Protein AF-A0A6P1JI02-F1 (afdb_monomer_lite)

Sequence (122 aa):
MAPEPPEALIEHQQASEELTASVSTAAPAIDAEAEAKAFVYQHESGNRPDAINPRSGACGIGQALPCSKLPCALSDYACQDEWFTSYMRERYGSWVAAAAYWSCTEHCTNNYGTVFKENTWW

Foldseek 3Di:
DDDDDDDDDPDDDDDDDDDDDDDPPCPVVVVLQVVLLCVQLCVQANVQLQRADPPQRFGGSNRDVVVVVQPDDSVDSPSSVVVVQVVCCVWAVTSNSVSCLQQDAAWRATPVGTDHHNGHND

pLDDT: mean 84.94, std 19.02, range [38.19, 98.5]

Secondary structure (DSSP, 8-state):
-PPPP---------------------HHHHHHHHHHHHHHHHHHTSS-TT-B-TTT--BTTTTBSSGGGSSS-TT-HHHHHHHHHHHHHHHHSSHHHHHHHHH--EEEEETTEEEEESS---

Structure (mmCIF, N/CA/C/O backbone):
data_AF-A0A6P1JI02-F1
#
_entry.id   AF-A0A6P1JI02-F1
#
loop_
_atom_site.group_PDB
_atom_site.id
_atom_site.type_symbol
_atom_site.label_atom_id
_atom_site.label_alt_id
_atom_site.label_comp_id
_atom_site.label_asym_id
_atom_site.label_entity_id
_atom_site.label_seq_id
_atom_site.pdbx_PDB_ins_code
_atom_site.Cartn_x
_atom_site.Cartn_y
_atom_site.Cartn_z
_atom_site.occupancy
_atom_site.B_iso_or_equiv
_atom_site.auth_seq_id
_atom_site.auth_comp_id
_atom_site.auth_asym_id
_atom_site.auth_atom_id
_atom_site.pdbx_PDB_model_num
ATOM 1 N N . MET A 1 1 ? 13.528 45.201 53.624 1.00 42.81 1 MET A N 1
ATOM 2 C CA . MET A 1 1 ? 12.456 44.364 53.051 1.00 42.81 1 MET A CA 1
ATOM 3 C C . MET A 1 1 ? 12.180 44.925 51.665 1.00 42.81 1 MET A C 1
ATOM 5 O O . MET A 1 1 ? 12.087 46.139 51.558 1.00 42.81 1 MET A O 1
ATOM 9 N N . ALA A 1 2 ? 12.277 44.083 50.640 1.00 57.00 2 ALA A N 1
ATOM 10 C CA . ALA A 1 2 ? 12.619 44.418 49.254 1.00 57.00 2 ALA A CA 1
ATOM 11 C C . ALA A 1 2 ? 11.627 45.339 48.510 1.00 57.00 2 ALA A C 1
ATOM 13 O O . ALA A 1 2 ? 10.436 45.295 48.810 1.00 57.00 2 ALA A O 1
ATOM 14 N N . PRO A 1 3 ? 12.079 46.097 47.492 1.00 55.62 3 PRO A N 1
ATOM 15 C CA . PRO A 1 3 ? 11.234 46.402 46.345 1.00 55.62 3 PRO A CA 1
ATOM 16 C C . PRO A 1 3 ? 11.136 45.165 45.435 1.00 55.62 3 PRO A C 1
ATOM 18 O O . PRO A 1 3 ? 12.154 44.596 45.036 1.00 55.62 3 PRO A O 1
ATOM 21 N N . GLU A 1 4 ? 9.909 44.744 45.141 1.00 53.56 4 GLU A N 1
ATOM 22 C CA . GLU A 1 4 ? 9.601 43.715 44.143 1.00 53.56 4 GLU A CA 1
ATOM 23 C C . GLU A 1 4 ? 9.815 44.248 42.707 1.00 53.56 4 GLU A C 1
ATOM 25 O O . GLU A 1 4 ? 9.718 45.460 42.484 1.00 53.56 4 GLU A O 1
ATOM 30 N N . PRO A 1 5 ? 10.160 43.379 41.736 1.00 62.88 5 PRO A N 1
ATOM 31 C CA . PRO A 1 5 ? 10.456 43.771 40.355 1.00 62.88 5 PRO A CA 1
ATOM 32 C C . PRO A 1 5 ? 9.179 44.131 39.571 1.00 62.88 5 PRO A C 1
ATOM 34 O O . PRO A 1 5 ? 8.136 43.529 39.816 1.00 62.88 5 PRO A O 1
ATOM 37 N N . PRO A 1 6 ? 9.226 45.036 38.573 1.00 59.75 6 PRO A N 1
ATOM 38 C CA . PRO A 1 6 ? 8.139 45.127 37.608 1.00 59.75 6 PRO A CA 1
ATOM 39 C C . PRO A 1 6 ? 8.190 43.922 36.655 1.00 59.75 6 PRO A C 1
ATOM 41 O O . PRO A 1 6 ? 9.076 43.816 35.804 1.00 59.75 6 PRO A O 1
ATOM 44 N N . GLU A 1 7 ? 7.230 43.011 36.832 1.00 50.66 7 GLU A N 1
ATOM 45 C CA . GLU A 1 7 ? 6.871 41.964 35.878 1.00 50.66 7 GLU A CA 1
ATOM 46 C C . GLU A 1 7 ? 6.533 42.572 34.509 1.00 50.66 7 GLU A C 1
ATOM 48 O O . GLU A 1 7 ? 5.878 43.612 34.398 1.00 50.66 7 GLU A O 1
ATOM 53 N N . ALA A 1 8 ? 7.001 41.912 33.452 1.00 45.88 8 ALA A N 1
ATOM 54 C CA . ALA A 1 8 ? 6.705 42.268 32.076 1.00 45.88 8 ALA A CA 1
ATOM 55 C C . ALA A 1 8 ? 5.195 42.152 31.812 1.00 45.88 8 ALA A C 1
ATOM 57 O O . ALA A 1 8 ? 4.648 41.053 31.731 1.00 45.88 8 ALA A O 1
ATOM 58 N N . LEU A 1 9 ? 4.531 43.297 31.648 1.00 45.06 9 LEU A N 1
ATOM 59 C CA . LEU A 1 9 ? 3.146 43.367 31.202 1.00 45.06 9 LEU A CA 1
ATOM 60 C C . LEU A 1 9 ? 3.084 43.013 29.709 1.00 45.06 9 LEU A C 1
ATOM 62 O O . LEU A 1 9 ? 3.349 43.840 28.837 1.00 45.06 9 LEU A O 1
ATOM 66 N N . ILE A 1 10 ? 2.745 41.759 29.430 1.00 50.28 10 ILE A N 1
ATOM 67 C CA . ILE A 1 10 ? 2.240 41.317 28.131 1.00 50.28 10 ILE A CA 1
ATOM 68 C C . ILE A 1 10 ? 0.776 41.774 28.059 1.00 50.28 10 ILE A C 1
ATOM 70 O O . ILE A 1 10 ? -0.112 41.115 28.596 1.00 50.28 10 ILE A O 1
ATOM 74 N N . GLU A 1 11 ? 0.525 42.925 27.431 1.00 47.91 11 GLU A N 1
ATOM 75 C CA . GLU A 1 11 ? -0.827 43.392 27.096 1.00 47.91 11 GLU A CA 1
ATOM 76 C C . GLU A 1 11 ? -1.168 42.977 25.656 1.00 47.91 11 GLU A C 1
ATOM 78 O O . GLU A 1 11 ? -0.420 43.218 24.707 1.00 47.91 11 GLU A O 1
ATOM 83 N N . HIS A 1 12 ? -2.317 42.321 25.535 1.00 49.72 12 HIS A N 1
ATOM 84 C CA . HIS A 1 12 ? -2.906 41.743 24.335 1.00 49.72 12 HIS A CA 1
ATOM 85 C C . HIS A 1 12 ? -3.513 42.816 23.427 1.00 49.72 12 HIS A C 1
ATOM 87 O O . HIS A 1 12 ? -4.282 43.626 23.933 1.00 49.72 12 HIS A O 1
ATOM 93 N N . GLN A 1 13 ? -3.349 42.719 22.098 1.00 47.06 13 GLN A N 1
ATOM 94 C CA . GLN A 1 13 ? -4.424 43.083 21.157 1.00 47.06 13 GLN A CA 1
ATOM 95 C C . GLN A 1 13 ? -4.450 42.159 19.930 1.00 47.06 13 GLN A C 1
ATOM 97 O O . GLN A 1 13 ? -3.472 42.014 19.200 1.00 47.06 13 GLN A O 1
ATOM 102 N N . GLN A 1 14 ? -5.615 41.531 19.750 1.00 53.22 14 GLN A N 1
ATOM 103 C CA . GLN A 1 14 ? -6.059 40.739 18.604 1.00 53.22 14 GLN A CA 1
ATOM 104 C C . GLN A 1 14 ? -6.633 41.665 17.522 1.00 53.22 14 GLN A C 1
ATOM 106 O O . GLN A 1 14 ? -7.301 42.633 17.876 1.00 53.22 14 GLN A O 1
ATOM 111 N N . ALA A 1 15 ? -6.524 41.298 16.241 1.00 44.97 15 ALA A N 1
ATOM 112 C CA . ALA A 1 15 ? -7.607 41.516 15.276 1.00 44.97 15 ALA A CA 1
ATOM 113 C C . ALA A 1 15 ? -7.419 40.692 13.992 1.00 44.97 15 ALA A C 1
ATOM 115 O O . ALA A 1 15 ? -6.406 40.846 13.319 1.00 44.97 15 ALA A O 1
ATOM 116 N N . SER A 1 16 ? -8.468 39.908 13.687 1.00 53.62 16 SER A N 1
ATOM 117 C CA . SER A 1 16 ? -9.024 39.555 12.362 1.00 53.62 16 SER A CA 1
ATOM 118 C C . SER A 1 16 ? -8.102 38.834 11.358 1.00 53.62 16 SER A C 1
ATOM 120 O O . SER A 1 16 ? -6.988 39.256 11.116 1.00 53.62 16 SER A O 1
ATOM 122 N N . GLU A 1 17 ? -8.505 37.759 10.682 1.00 54.38 17 GLU A N 1
ATOM 123 C CA . GLU A 1 17 ? -9.799 37.577 10.018 1.00 54.38 17 GLU A CA 1
ATOM 124 C C . GLU A 1 17 ? -10.262 36.110 10.060 1.00 54.38 17 GLU A C 1
ATOM 126 O O . GLU A 1 17 ? -9.606 35.196 9.563 1.00 54.38 17 GLU A O 1
ATOM 131 N N . GLU A 1 18 ? -11.448 35.904 10.629 1.00 57.41 18 GLU A N 1
ATOM 132 C CA . GLU A 1 18 ? -12.308 34.781 10.282 1.00 57.41 18 GLU A CA 1
ATOM 133 C C . GLU A 1 18 ? -12.916 35.092 8.906 1.00 57.41 18 GLU A C 1
ATOM 135 O O . GLU A 1 18 ? -13.692 36.038 8.773 1.00 57.41 18 GLU A O 1
ATOM 140 N N . LEU A 1 19 ? -12.570 34.311 7.881 1.00 52.62 19 LEU A N 1
ATOM 141 C CA . LEU A 1 19 ? -13.347 34.252 6.646 1.00 52.62 19 LEU A CA 1
ATOM 142 C C . LEU A 1 19 ? -13.783 32.808 6.420 1.00 52.62 19 LEU A C 1
ATOM 144 O O . LEU A 1 19 ? -13.055 31.969 5.891 1.00 52.62 19 LEU A O 1
ATOM 148 N N . THR A 1 20 ? -15.006 32.528 6.852 1.00 60.06 20 THR A N 1
ATOM 149 C CA . THR A 1 20 ? -15.736 31.333 6.458 1.00 60.06 20 THR A CA 1
ATOM 150 C C . THR A 1 20 ? -16.053 31.420 4.965 1.00 60.06 20 THR A C 1
ATOM 152 O O . THR A 1 20 ? -16.894 32.194 4.518 1.00 60.06 20 THR A O 1
ATOM 155 N N . ALA A 1 21 ? -15.375 30.601 4.167 1.00 50.28 21 ALA A N 1
ATOM 156 C CA . ALA A 1 21 ? -15.818 30.247 2.828 1.00 50.28 21 ALA A CA 1
ATOM 157 C C . ALA A 1 21 ? -15.356 28.821 2.529 1.00 50.28 21 ALA A C 1
ATOM 159 O O . ALA A 1 21 ? -14.165 28.522 2.511 1.00 50.28 21 ALA A O 1
ATOM 160 N N . SER A 1 22 ? -16.336 27.941 2.339 1.00 61.53 22 SER A N 1
ATOM 161 C CA . SER A 1 22 ? -16.182 26.553 1.916 1.00 61.53 22 SER A CA 1
ATOM 162 C C . SER A 1 22 ? -15.191 26.437 0.755 1.00 61.53 22 SER A C 1
ATOM 164 O O . SER A 1 22 ? -15.506 26.791 -0.381 1.00 61.53 22 SER A O 1
ATOM 166 N N . VAL A 1 23 ? -13.994 25.927 1.039 1.00 47.06 23 VAL A N 1
ATOM 167 C CA . VAL A 1 23 ? -13.079 25.424 0.023 1.00 47.06 23 VAL A CA 1
ATOM 168 C C . VAL A 1 23 ? -12.658 24.032 0.472 1.00 47.06 23 VAL A C 1
ATOM 170 O O . VAL A 1 23 ? -12.095 23.835 1.546 1.00 47.06 23 VAL A O 1
ATOM 173 N N . SER A 1 24 ? -13.001 23.031 -0.331 1.00 54.69 24 SER A N 1
ATOM 174 C CA . SER A 1 24 ? -12.420 21.702 -0.201 1.00 54.69 24 SER A CA 1
ATOM 175 C C . SER A 1 24 ? -10.974 21.810 -0.688 1.00 54.69 24 SER A C 1
ATOM 177 O O . SER A 1 24 ? -10.685 21.654 -1.872 1.00 54.69 24 SER A O 1
ATOM 179 N N . THR A 1 25 ? -10.060 22.206 0.195 1.00 38.19 25 THR A N 1
ATOM 180 C CA . THR A 1 25 ? -8.625 22.257 -0.098 1.00 38.19 25 THR A CA 1
ATOM 181 C C . THR A 1 25 ? -8.053 20.852 0.051 1.00 38.19 25 THR A C 1
ATOM 183 O O . THR A 1 25 ? -7.750 20.402 1.148 1.00 38.19 25 THR A O 1
ATOM 186 N N . ALA A 1 26 ? -7.884 20.154 -1.073 1.00 53.31 26 ALA A N 1
ATOM 187 C CA . ALA A 1 26 ? -7.228 18.845 -1.163 1.00 53.31 26 ALA A CA 1
ATOM 188 C C . ALA A 1 26 ? -5.681 18.910 -1.114 1.00 53.31 26 ALA A C 1
ATOM 190 O O . ALA A 1 26 ? -5.014 17.902 -1.323 1.00 53.31 26 ALA A O 1
ATOM 191 N N . ALA A 1 27 ? -5.092 20.077 -0.836 1.00 50.72 27 ALA A N 1
ATOM 192 C CA . ALA A 1 27 ? -3.642 20.271 -0.807 1.00 50.72 27 ALA A CA 1
ATOM 193 C C . ALA A 1 27 ? -2.899 19.577 0.364 1.00 50.72 27 ALA A C 1
ATOM 195 O O . ALA A 1 27 ? -1.836 19.029 0.101 1.00 50.72 27 ALA A O 1
ATOM 196 N N . PRO A 1 28 ? -3.422 19.487 1.610 1.00 56.03 28 PRO A N 1
ATOM 197 C CA . PRO A 1 28 ? -2.725 18.769 2.686 1.00 56.03 28 PRO A CA 1
ATOM 198 C C . PRO A 1 28 ? -2.899 17.241 2.616 1.00 56.03 28 PRO A C 1
ATOM 200 O O . PRO A 1 28 ? -2.184 16.505 3.289 1.00 56.03 28 PRO A O 1
ATOM 203 N N . ALA A 1 29 ? -3.847 16.740 1.816 1.00 61.84 29 ALA A N 1
ATOM 204 C CA . ALA A 1 29 ? -4.100 15.305 1.704 1.00 61.84 29 ALA A CA 1
ATOM 205 C C . ALA A 1 29 ? -3.059 14.588 0.827 1.00 61.84 29 ALA A C 1
ATOM 207 O O . ALA A 1 29 ? -2.749 13.431 1.087 1.00 61.84 29 ALA A O 1
ATOM 208 N N . ILE A 1 30 ? -2.514 15.254 -0.198 1.00 65.69 30 ILE A N 1
ATOM 209 C CA . ILE A 1 30 ? -1.545 14.634 -1.116 1.00 65.69 30 ILE A CA 1
ATOM 210 C C . ILE A 1 30 ? -0.198 14.404 -0.432 1.00 65.69 30 ILE A C 1
ATOM 212 O O . ILE A 1 30 ? 0.346 13.308 -0.562 1.00 65.69 30 ILE A O 1
ATOM 216 N N . ASP A 1 31 ? 0.294 15.378 0.337 1.00 84.44 31 ASP A N 1
ATOM 217 C CA . ASP A 1 31 ? 1.544 15.227 1.091 1.00 84.44 31 ASP A CA 1
ATOM 218 C C . ASP A 1 31 ? 1.412 14.095 2.118 1.00 84.44 31 ASP A C 1
ATOM 220 O O . ASP A 1 31 ? 2.233 13.183 2.140 1.00 84.44 31 ASP A O 1
ATOM 224 N N . ALA A 1 32 ? 0.303 14.058 2.864 1.00 92.62 32 ALA A N 1
ATOM 225 C CA . ALA A 1 32 ? 0.033 12.984 3.818 1.00 92.62 32 ALA A CA 1
ATOM 226 C C . ALA A 1 32 ? -0.076 11.599 3.150 1.00 92.62 32 ALA A C 1
ATOM 228 O O . ALA A 1 32 ? 0.421 10.609 3.682 1.00 92.62 32 ALA A O 1
ATOM 229 N N . GLU A 1 33 ? -0.705 11.500 1.975 1.00 95.38 33 GLU A N 1
ATOM 230 C CA . GLU A 1 33 ? -0.799 10.239 1.231 1.00 95.38 33 GLU A CA 1
ATOM 231 C C . GLU A 1 33 ? 0.561 9.790 0.681 1.00 95.38 33 GLU A C 1
ATOM 233 O O . GLU A 1 33 ? 0.868 8.597 0.721 1.00 95.38 33 GLU A O 1
ATOM 238 N N . ALA A 1 34 ? 1.386 10.720 0.194 1.00 95.56 34 ALA A N 1
ATOM 239 C CA . ALA A 1 34 ? 2.730 10.427 -0.295 1.00 95.56 34 ALA A CA 1
ATOM 240 C C . ALA A 1 34 ? 3.673 10.007 0.843 1.00 95.56 34 ALA A C 1
ATOM 242 O O . ALA A 1 34 ? 4.389 9.013 0.709 1.00 95.56 34 ALA A O 1
ATOM 243 N N . GLU A 1 35 ? 3.635 10.706 1.977 1.00 96.38 35 GLU A N 1
ATOM 244 C CA . GLU A 1 35 ? 4.401 10.365 3.177 1.00 96.38 35 GLU A CA 1
ATOM 245 C C . GLU A 1 35 ? 3.973 9.011 3.748 1.00 96.38 35 GLU A C 1
ATOM 247 O O . GLU A 1 35 ? 4.821 8.167 4.039 1.00 96.38 35 GLU A O 1
ATOM 252 N N . ALA A 1 36 ? 2.665 8.753 3.838 1.00 96.56 36 ALA A N 1
ATOM 253 C CA . ALA A 1 36 ? 2.144 7.471 4.296 1.00 96.56 36 ALA A CA 1
ATOM 254 C C . ALA A 1 36 ? 2.539 6.320 3.356 1.00 96.56 36 ALA A C 1
ATOM 256 O O . ALA A 1 36 ? 2.928 5.246 3.819 1.00 96.56 36 ALA A O 1
ATOM 257 N N . LYS A 1 37 ? 2.509 6.543 2.036 1.00 97.31 37 LYS A N 1
ATOM 258 C CA . LYS A 1 37 ? 2.998 5.578 1.044 1.00 97.31 37 LYS A CA 1
ATOM 259 C C . LYS A 1 37 ? 4.485 5.288 1.224 1.00 97.31 37 LYS A C 1
ATOM 261 O O . LYS A 1 37 ? 4.871 4.123 1.297 1.00 97.31 37 LYS A O 1
ATOM 266 N N . ALA A 1 38 ? 5.309 6.329 1.333 1.00 97.00 38 ALA A N 1
ATOM 267 C CA . ALA A 1 38 ? 6.747 6.192 1.542 1.00 97.00 38 ALA A CA 1
ATOM 268 C C . ALA A 1 38 ? 7.060 5.447 2.848 1.00 97.00 38 ALA A C 1
ATOM 270 O O . ALA A 1 38 ? 7.903 4.550 2.857 1.00 97.00 38 ALA A O 1
ATOM 271 N N . PHE A 1 39 ? 6.333 5.760 3.923 1.00 95.25 39 PHE A N 1
ATOM 272 C CA . PHE A 1 39 ? 6.413 5.054 5.196 1.00 95.25 39 PHE A CA 1
ATOM 273 C C . PHE A 1 39 ? 6.135 3.556 5.022 1.00 95.25 39 PHE A C 1
ATOM 275 O O . PHE A 1 39 ? 6.955 2.739 5.435 1.00 95.25 39 PHE A O 1
ATOM 282 N N . VAL A 1 40 ? 5.036 3.177 4.363 1.00 95.75 40 VAL A N 1
ATOM 283 C CA . VAL A 1 40 ? 4.711 1.761 4.131 1.00 95.75 40 VAL A CA 1
ATOM 284 C C . VAL A 1 40 ? 5.775 1.085 3.258 1.00 95.75 40 VAL A C 1
ATOM 286 O O . VAL A 1 40 ? 6.264 0.016 3.608 1.00 95.75 40 VAL A O 1
ATOM 289 N N . TYR A 1 41 ? 6.209 1.716 2.165 1.00 97.12 41 TYR A N 1
ATOM 290 C CA . TYR A 1 41 ? 7.226 1.157 1.258 1.00 97.12 41 TYR A CA 1
ATOM 291 C C . TYR A 1 41 ? 8.550 0.890 1.972 1.00 97.12 41 TYR A C 1
ATOM 293 O O . TYR A 1 41 ? 9.200 -0.139 1.753 1.00 97.12 41 TYR A O 1
ATOM 301 N N . GLN A 1 42 ? 8.947 1.819 2.841 1.00 96.12 42 GLN A N 1
ATOM 302 C CA . GLN A 1 42 ? 10.159 1.701 3.632 1.00 96.12 42 GLN A CA 1
ATOM 303 C C . GLN A 1 42 ? 10.102 0.500 4.585 1.00 96.12 42 GLN A C 1
ATOM 305 O O . GLN A 1 42 ? 11.123 -0.166 4.759 1.00 96.12 42 GLN A O 1
ATOM 310 N N . HIS A 1 43 ? 8.934 0.204 5.160 1.00 93.25 43 HIS A N 1
ATOM 311 C CA . HIS A 1 43 ? 8.752 -0.929 6.071 1.00 93.25 43 HIS A CA 1
ATOM 312 C C . HIS A 1 43 ? 8.637 -2.272 5.348 1.00 93.25 43 HIS A C 1
ATOM 314 O O . HIS A 1 43 ? 9.170 -3.264 5.832 1.00 93.25 43 HIS A O 1
ATOM 320 N N . GLU A 1 44 ? 7.997 -2.310 4.180 1.00 95.00 44 GLU A N 1
ATOM 321 C CA . GLU A 1 44 ? 7.812 -3.557 3.431 1.00 95.00 44 GLU A CA 1
ATOM 322 C C . GLU A 1 44 ? 9.123 -4.075 2.827 1.00 95.00 44 GLU A C 1
ATOM 324 O O . GLU A 1 44 ? 9.502 -5.231 3.013 1.00 95.00 44 GLU A O 1
ATOM 329 N N . SER A 1 45 ? 9.849 -3.220 2.107 1.00 96.69 45 SER A N 1
ATOM 330 C CA . SER A 1 45 ? 10.989 -3.648 1.276 1.00 96.69 45 SER A CA 1
ATOM 331 C C . SER A 1 45 ? 12.205 -2.724 1.357 1.00 96.69 45 SER A C 1
ATOM 333 O O . SER A 1 45 ? 13.259 -3.010 0.772 1.00 96.69 45 SER A O 1
ATOM 335 N N . GLY A 1 46 ? 12.070 -1.602 2.066 1.00 97.00 46 GLY A N 1
ATOM 336 C CA . GLY A 1 46 ? 12.980 -0.471 1.941 1.00 97.00 46 GLY A CA 1
ATOM 337 C C . GLY A 1 46 ? 12.821 0.278 0.621 1.00 97.00 46 GLY A C 1
ATOM 338 O O . GLY A 1 46 ? 13.800 0.811 0.106 1.00 97.00 46 GLY A O 1
ATOM 339 N N . ASN A 1 47 ? 11.608 0.266 0.062 1.00 97.12 47 ASN A N 1
ATOM 340 C CA . ASN A 1 47 ? 11.291 0.774 -1.269 1.00 97.12 47 ASN A CA 1
ATOM 341 C C . ASN A 1 47 ? 12.133 0.135 -2.393 1.00 97.12 47 ASN A C 1
ATOM 343 O O . ASN A 1 47 ? 12.618 0.813 -3.301 1.00 97.12 47 ASN A O 1
ATOM 347 N N . ARG A 1 48 ? 12.354 -1.183 -2.312 1.00 97.69 48 ARG A N 1
ATOM 348 C CA . ARG A 1 48 ? 13.181 -1.920 -3.276 1.00 97.69 48 ARG A CA 1
ATOM 349 C C . ARG A 1 48 ? 12.325 -2.872 -4.113 1.00 97.69 48 ARG A C 1
ATOM 351 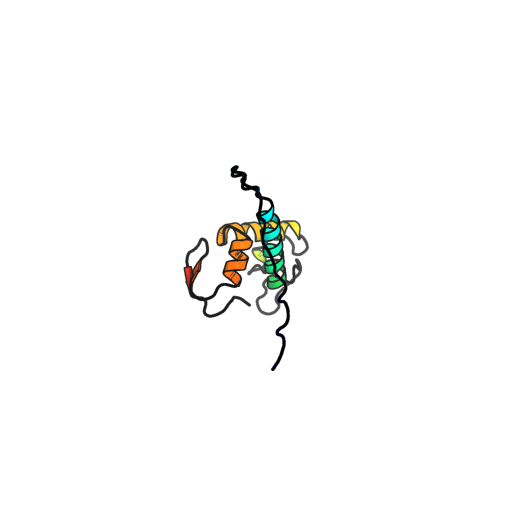O O . ARG A 1 48 ? 11.780 -3.827 -3.560 1.00 97.69 48 ARG A O 1
ATOM 358 N N . PRO A 1 49 ? 12.227 -2.667 -5.437 1.00 97.19 49 PRO A N 1
ATOM 359 C CA . PRO A 1 49 ? 11.403 -3.511 -6.301 1.00 97.19 49 PRO A CA 1
ATOM 360 C C . PRO A 1 49 ? 11.997 -4.914 -6.523 1.00 97.19 49 PRO A C 1
ATOM 362 O O . PRO A 1 49 ? 11.274 -5.834 -6.895 1.00 97.19 49 PRO A O 1
ATOM 365 N N . ASP A 1 50 ? 13.286 -5.103 -6.237 1.00 97.00 50 ASP A N 1
ATOM 366 C CA . ASP A 1 50 ? 14.002 -6.381 -6.285 1.00 97.00 50 ASP A CA 1
ATOM 367 C C . ASP A 1 50 ? 14.126 -7.068 -4.914 1.00 97.00 50 ASP A C 1
ATOM 369 O O . ASP A 1 50 ? 14.812 -8.086 -4.790 1.00 97.00 50 ASP A O 1
ATOM 373 N N . ALA A 1 51 ? 13.470 -6.540 -3.873 1.00 97.81 51 ALA A N 1
ATOM 374 C CA . ALA A 1 51 ? 13.487 -7.157 -2.556 1.00 97.81 51 ALA A CA 1
ATOM 375 C C . ALA A 1 51 ? 12.880 -8.562 -2.610 1.00 97.81 51 ALA A C 1
ATOM 377 O O . ALA A 1 51 ? 11.783 -8.767 -3.127 1.00 97.81 51 ALA A O 1
ATOM 378 N N . ILE A 1 52 ? 13.599 -9.531 -2.044 1.00 97.44 52 ILE A N 1
ATOM 379 C CA . ILE A 1 52 ? 13.110 -10.888 -1.815 1.00 97.44 52 ILE A CA 1
ATOM 380 C C . ILE A 1 52 ? 13.406 -11.226 -0.363 1.00 97.44 52 ILE A C 1
ATOM 382 O O . ILE A 1 52 ? 14.564 -11.249 0.060 1.00 97.44 52 ILE A O 1
ATOM 386 N N . ASN A 1 53 ? 12.360 -11.497 0.411 1.00 96.38 53 ASN A N 1
ATOM 387 C CA . ASN A 1 53 ? 12.524 -11.962 1.778 1.00 96.38 53 ASN A CA 1
ATOM 388 C C . ASN A 1 53 ? 12.970 -13.435 1.743 1.00 96.38 53 ASN A C 1
ATOM 390 O O . ASN A 1 53 ? 12.198 -14.283 1.295 1.00 96.38 53 ASN A O 1
ATOM 394 N N . PRO A 1 54 ? 14.172 -13.782 2.236 1.00 95.12 54 PRO A N 1
ATOM 395 C CA . PRO A 1 54 ? 14.710 -15.138 2.118 1.00 95.12 54 PRO A CA 1
ATOM 396 C C . PRO A 1 54 ? 13.955 -16.169 2.965 1.00 95.12 54 PRO A C 1
ATOM 398 O O . PRO A 1 54 ? 14.056 -17.364 2.705 1.00 95.12 54 PRO A O 1
ATOM 401 N N . ARG A 1 55 ? 13.210 -15.731 3.988 1.00 95.25 55 ARG A N 1
ATOM 402 C CA . ARG A 1 55 ? 12.473 -16.621 4.890 1.00 95.25 55 ARG A CA 1
ATOM 403 C C . ARG A 1 55 ? 11.088 -16.961 4.356 1.00 95.25 55 ARG A C 1
ATOM 405 O O . ARG A 1 55 ? 10.679 -18.113 4.439 1.00 95.25 55 ARG A O 1
ATOM 412 N N . SER A 1 56 ? 10.356 -15.962 3.867 1.00 96.12 56 SER A N 1
ATOM 413 C CA . SER A 1 56 ? 8.988 -16.152 3.366 1.00 96.12 56 SER A CA 1
ATOM 414 C C . SER A 1 56 ? 8.924 -16.366 1.858 1.00 96.12 56 SER A C 1
ATOM 416 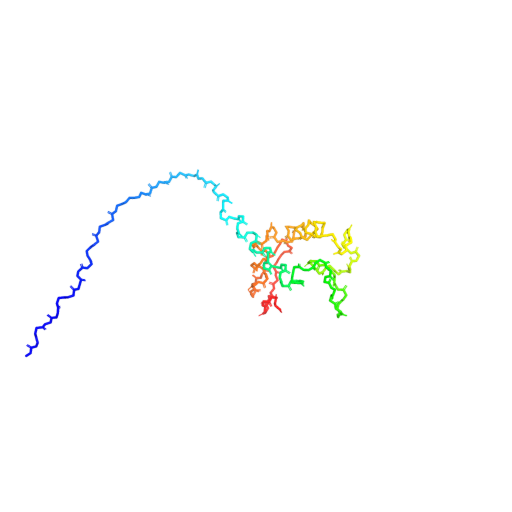O O . SER A 1 56 ? 7.939 -16.909 1.371 1.00 96.12 56 SER A O 1
ATOM 418 N N . GLY A 1 57 ? 9.944 -15.930 1.117 1.00 96.38 57 GLY A N 1
ATOM 419 C CA . GLY A 1 57 ? 9.893 -15.849 -0.336 1.00 96.38 57 GLY A CA 1
ATOM 420 C C . GLY A 1 57 ? 8.911 -14.790 -0.832 1.00 96.38 57 GLY A C 1
ATOM 421 O O . GLY A 1 57 ? 8.370 -14.959 -1.911 1.00 96.38 57 GLY A O 1
ATOM 422 N N . ALA A 1 58 ? 8.616 -13.748 -0.050 1.00 97.88 58 ALA A N 1
ATOM 423 C CA . ALA A 1 58 ? 7.817 -12.605 -0.497 1.00 97.88 58 ALA A CA 1
ATOM 424 C C . ALA A 1 58 ? 8.677 -11.635 -1.330 1.00 97.88 58 ALA A C 1
ATOM 426 O O . ALA A 1 58 ? 9.825 -11.39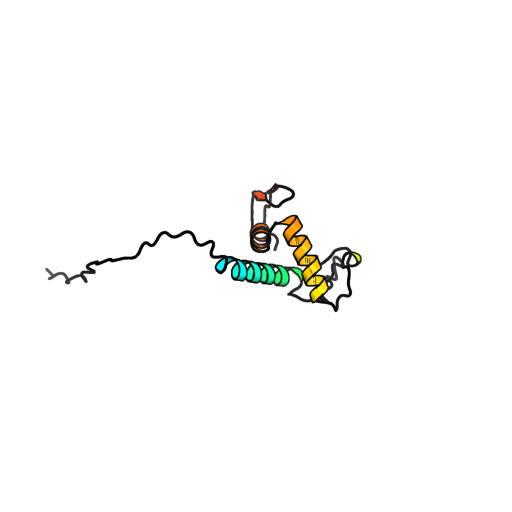4 -0.944 1.00 97.88 58 ALA A O 1
ATOM 427 N N . CYS A 1 59 ? 8.138 -11.075 -2.422 1.00 98.00 59 CYS A N 1
ATOM 428 C CA . CYS A 1 59 ? 8.912 -10.256 -3.368 1.00 98.00 59 CYS A CA 1
ATOM 429 C C . CYS A 1 59 ? 8.338 -8.859 -3.646 1.00 98.00 59 CYS A C 1
ATOM 431 O O . CYS A 1 59 ? 7.123 -8.659 -3.625 1.00 98.00 59 CYS A O 1
ATOM 433 N N . GLY A 1 60 ? 9.215 -7.946 -4.061 1.00 98.00 60 GLY A N 1
ATOM 434 C CA . GLY A 1 60 ? 8.863 -6.641 -4.613 1.00 98.00 60 GLY A CA 1
ATOM 435 C C . GLY A 1 60 ? 8.536 -5.585 -3.562 1.00 98.00 60 GLY A C 1
ATOM 436 O O . GLY A 1 60 ? 8.583 -5.850 -2.363 1.00 98.00 60 GLY A O 1
ATOM 437 N N . ILE A 1 61 ? 8.164 -4.387 -4.024 1.00 97.94 61 ILE A N 1
ATOM 438 C CA . ILE A 1 61 ? 7.956 -3.205 -3.169 1.00 97.94 61 ILE A CA 1
ATOM 439 C C . ILE A 1 61 ? 6.981 -3.505 -2.026 1.00 97.94 61 ILE A C 1
ATOM 441 O O . ILE A 1 61 ? 7.255 -3.154 -0.880 1.00 97.94 61 ILE A O 1
ATOM 445 N N . GLY A 1 62 ? 5.868 -4.167 -2.353 1.00 97.00 62 GLY A N 1
ATOM 446 C CA . GLY A 1 62 ? 4.815 -4.545 -1.412 1.00 97.00 62 GLY A CA 1
ATOM 447 C C . GLY A 1 62 ? 4.884 -5.981 -0.905 1.00 97.00 62 GLY A C 1
ATOM 448 O O . GLY A 1 62 ? 3.864 -6.498 -0.458 1.00 97.00 62 GLY A O 1
ATOM 449 N N . GLN A 1 63 ? 6.037 -6.650 -1.043 1.00 97.75 63 GLN A N 1
ATOM 450 C CA . GLN A 1 63 ? 6.286 -7.989 -0.499 1.00 97.75 63 GLN A CA 1
ATOM 451 C C . GLN A 1 63 ? 5.169 -9.006 -0.821 1.00 97.75 63 GLN A C 1
ATOM 453 O O . GLN A 1 63 ? 4.622 -9.689 0.048 1.00 97.75 63 GLN A O 1
ATOM 458 N N . ALA A 1 64 ? 4.835 -9.141 -2.105 1.00 97.12 64 ALA A N 1
ATOM 459 C CA . ALA A 1 64 ? 3.812 -10.058 -2.587 1.00 97.12 64 ALA A CA 1
ATOM 460 C C . ALA A 1 64 ? 4.169 -11.524 -2.285 1.00 97.12 64 ALA A C 1
ATOM 462 O O . ALA A 1 64 ? 5.266 -11.990 -2.606 1.00 97.12 64 ALA A O 1
ATOM 463 N N . LEU A 1 65 ? 3.211 -12.271 -1.723 1.00 95.88 65 LEU A N 1
ATOM 464 C CA . LEU A 1 65 ? 3.346 -13.698 -1.430 1.00 95.88 65 LEU A CA 1
ATOM 465 C C . LEU A 1 65 ? 2.117 -14.491 -1.933 1.00 95.88 65 LEU A C 1
ATOM 467 O O . LEU A 1 65 ? 0.996 -14.199 -1.503 1.00 95.88 65 LEU A O 1
ATOM 471 N N . PRO A 1 66 ? 2.295 -15.498 -2.814 1.00 96.12 66 PRO A N 1
ATOM 472 C CA . PRO A 1 66 ? 3.535 -15.814 -3.538 1.00 96.12 66 PRO A CA 1
ATOM 473 C C . PRO A 1 66 ? 3.965 -14.682 -4.490 1.00 96.12 66 PRO A C 1
ATOM 475 O O . PRO A 1 66 ? 3.126 -13.895 -4.927 1.00 96.12 66 PRO A O 1
ATOM 478 N N . CYS A 1 67 ? 5.250 -14.630 -4.871 1.00 94.19 67 CYS A N 1
ATOM 479 C CA . CYS A 1 67 ? 5.763 -13.607 -5.802 1.00 94.19 67 CYS A CA 1
ATOM 480 C C . CYS A 1 67 ? 5.048 -13.602 -7.156 1.00 94.19 67 CYS A C 1
ATOM 482 O O . CYS A 1 67 ? 4.950 -12.561 -7.795 1.00 94.19 67 CYS A O 1
ATOM 484 N N . SER A 1 68 ? 4.481 -14.741 -7.567 1.00 95.19 68 SER A N 1
ATOM 485 C CA . SER A 1 68 ? 3.666 -14.869 -8.780 1.00 95.19 68 SER A CA 1
ATOM 486 C C . SER A 1 68 ? 2.368 -14.051 -8.756 1.00 95.19 68 SER A C 1
ATOM 488 O O . SER A 1 68 ? 1.662 -14.022 -9.758 1.00 95.19 68 SER A O 1
ATOM 490 N N . LYS A 1 69 ? 2.016 -13.418 -7.626 1.00 95.62 69 LYS A N 1
ATOM 491 C CA . LYS A 1 69 ? 0.917 -12.444 -7.553 1.00 95.62 69 LYS A CA 1
ATOM 492 C C . LYS A 1 69 ? 1.268 -11.105 -8.200 1.00 95.62 69 LYS A C 1
ATOM 494 O O . LYS A 1 69 ? 0.345 -10.359 -8.519 1.00 95.62 69 LYS A O 1
ATOM 499 N N . LEU A 1 70 ? 2.556 -10.789 -8.361 1.00 96.38 70 LEU A N 1
ATOM 500 C CA . LEU A 1 70 ? 2.962 -9.594 -9.089 1.00 96.38 70 LEU A CA 1
ATOM 501 C C . LEU A 1 70 ? 2.648 -9.785 -10.578 1.00 96.38 70 LEU A C 1
ATOM 503 O O . LEU A 1 70 ? 3.063 -10.790 -11.159 1.00 96.38 70 LEU A O 1
ATOM 507 N N . PRO A 1 71 ? 1.951 -8.834 -11.218 1.00 96.50 71 PRO A N 1
ATOM 508 C CA . PRO A 1 71 ? 1.602 -8.934 -12.633 1.00 96.50 71 PRO A CA 1
ATOM 509 C C . PRO A 1 71 ? 2.782 -8.616 -13.572 1.00 96.50 71 PRO A C 1
ATOM 511 O O . PRO A 1 71 ? 2.602 -8.538 -14.785 1.00 96.50 71 PRO A O 1
ATOM 514 N N . CYS A 1 72 ? 3.985 -8.418 -13.030 1.00 96.12 72 CYS A N 1
ATOM 515 C CA . CYS A 1 72 ? 5.162 -7.924 -13.738 1.00 96.12 72 CYS A CA 1
ATOM 516 C C . CYS A 1 72 ? 6.471 -8.401 -13.103 1.00 96.12 72 CYS A C 1
ATOM 518 O O . CYS A 1 72 ? 6.493 -9.034 -12.046 1.00 96.12 72 CYS A O 1
ATOM 520 N N . ALA A 1 73 ? 7.579 -8.102 -13.783 1.00 96.56 73 ALA A N 1
ATOM 521 C CA . ALA A 1 73 ? 8.922 -8.428 -13.325 1.00 96.56 73 ALA A CA 1
ATOM 522 C C . ALA A 1 73 ? 9.353 -7.572 -12.121 1.00 96.56 73 ALA A C 1
ATOM 524 O O . ALA A 1 73 ? 8.928 -6.428 -11.960 1.00 96.56 73 ALA A O 1
ATOM 525 N N . LEU A 1 74 ? 10.295 -8.095 -11.328 1.00 96.25 74 LEU A N 1
ATOM 526 C CA . LEU A 1 74 ? 10.847 -7.385 -10.167 1.00 96.25 74 LEU A CA 1
ATOM 527 C C .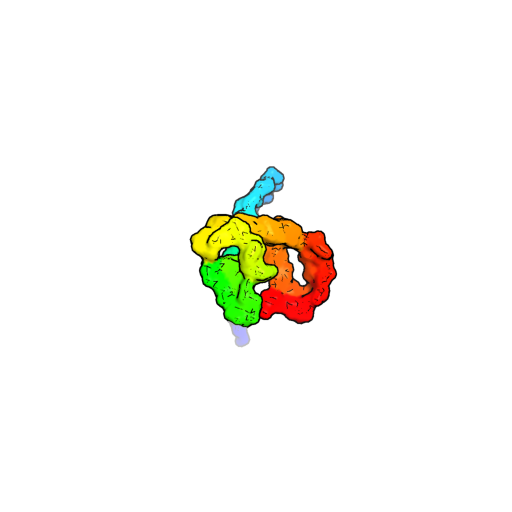 LEU A 1 74 ? 11.620 -6.105 -10.526 1.00 96.25 74 LEU A C 1
ATOM 529 O O . LEU A 1 74 ? 11.835 -5.255 -9.675 1.00 96.25 74 LEU A O 1
ATOM 533 N N . SER A 1 75 ? 12.013 -5.925 -11.786 1.00 96.06 75 SER A N 1
ATOM 534 C CA . SER A 1 75 ? 12.640 -4.685 -12.255 1.00 96.06 75 SER A CA 1
ATOM 535 C C . SER A 1 75 ? 11.639 -3.571 -12.587 1.00 96.06 75 SER A C 1
ATOM 537 O O . SER A 1 75 ? 12.054 -2.434 -12.796 1.00 96.06 75 SER A O 1
ATOM 539 N N . ASP A 1 76 ? 10.341 -3.874 -12.685 1.00 97.94 76 ASP A N 1
ATOM 540 C CA . ASP A 1 76 ? 9.312 -2.906 -13.072 1.00 97.94 76 ASP A CA 1
ATOM 541 C C . ASP A 1 76 ? 8.712 -2.220 -11.838 1.00 97.94 76 ASP A C 1
ATOM 543 O O . ASP A 1 76 ? 7.759 -2.703 -11.225 1.00 97.94 76 ASP A O 1
ATOM 547 N N . TYR A 1 77 ? 9.303 -1.085 -11.458 1.00 98.12 77 TYR A N 1
ATOM 548 C CA . TYR A 1 77 ? 8.838 -0.299 -10.316 1.00 98.12 77 TYR A CA 1
ATOM 549 C C . TYR A 1 77 ? 7.418 0.237 -10.531 1.00 98.12 77 TYR A C 1
ATOM 551 O O . TYR A 1 77 ? 6.600 0.165 -9.621 1.00 98.12 77 TYR A O 1
ATOM 559 N N . ALA A 1 78 ? 7.116 0.774 -11.718 1.00 98.44 78 ALA A N 1
ATOM 560 C CA . ALA A 1 78 ? 5.842 1.441 -11.984 1.00 98.44 78 ALA A CA 1
ATOM 561 C C . ALA A 1 78 ? 4.669 0.461 -11.893 1.00 98.44 78 ALA A C 1
ATOM 563 O O . ALA A 1 78 ? 3.658 0.757 -11.261 1.00 98.44 78 ALA A O 1
ATOM 564 N N . CYS A 1 79 ? 4.836 -0.738 -12.447 1.00 98.25 79 CYS A N 1
ATOM 565 C CA . CYS A 1 79 ? 3.823 -1.774 -12.334 1.00 98.25 79 CYS A CA 1
ATOM 566 C C . CYS A 1 79 ? 3.634 -2.261 -10.886 1.00 98.25 79 CYS A C 1
ATOM 568 O O . CYS A 1 79 ? 2.502 -2.436 -10.430 1.00 98.25 79 CYS A O 1
ATOM 570 N N . GLN A 1 80 ? 4.723 -2.467 -10.137 1.00 98.50 80 GLN A N 1
ATOM 571 C CA . GLN A 1 80 ? 4.619 -2.851 -8.726 1.00 98.50 80 GLN A CA 1
ATOM 572 C C . GLN A 1 80 ? 3.941 -1.764 -7.889 1.00 98.50 80 GLN A C 1
ATOM 574 O O . GLN A 1 80 ? 3.134 -2.078 -7.013 1.00 98.50 80 GLN A O 1
ATOM 579 N N . ASP A 1 81 ? 4.241 -0.499 -8.182 1.00 98.25 81 ASP A N 1
ATOM 580 C CA . ASP A 1 81 ? 3.638 0.663 -7.545 1.00 98.25 81 ASP A CA 1
ATOM 581 C C . ASP A 1 81 ? 2.125 0.725 -7.776 1.00 98.25 81 ASP A C 1
ATOM 583 O O . ASP A 1 81 ? 1.360 0.917 -6.829 1.00 98.25 81 ASP A O 1
ATOM 587 N N . GLU A 1 82 ? 1.686 0.509 -9.016 1.00 98.44 82 GLU A N 1
ATOM 588 C CA . GLU A 1 82 ? 0.272 0.475 -9.387 1.00 98.44 82 GLU A CA 1
ATOM 589 C C . GLU A 1 82 ? -0.455 -0.687 -8.701 1.00 98.44 82 GLU A C 1
ATOM 591 O O . GLU A 1 82 ? -1.481 -0.481 -8.045 1.00 98.44 82 GLU A O 1
ATOM 596 N N . TRP A 1 83 ? 0.109 -1.897 -8.782 1.00 98.06 83 TRP A N 1
ATOM 597 C CA . TRP A 1 83 ? -0.450 -3.087 -8.142 1.00 98.06 83 TRP A CA 1
ATOM 598 C C . TRP A 1 83 ? -0.602 -2.894 -6.631 1.00 98.06 83 TRP A C 1
ATOM 600 O O . TRP A 1 83 ? -1.665 -3.159 -6.062 1.00 98.06 83 TRP A O 1
ATOM 610 N N . PHE A 1 84 ? 0.442 -2.387 -5.972 1.00 98.19 84 PHE A N 1
ATOM 611 C CA . PHE A 1 84 ? 0.427 -2.230 -4.526 1.00 98.19 84 PHE A CA 1
ATOM 612 C C . PHE A 1 84 ? -0.467 -1.068 -4.082 1.00 98.19 84 PHE A C 1
ATOM 614 O O . PHE A 1 84 ? -1.177 -1.181 -3.083 1.00 98.19 84 PHE A O 1
ATOM 621 N N . THR A 1 85 ? -0.520 0.011 -4.869 1.00 98.12 85 THR A N 1
ATOM 622 C CA . THR A 1 85 ? -1.481 1.101 -4.661 1.00 98.12 85 THR A CA 1
ATOM 623 C C . THR A 1 85 ? -2.914 0.587 -4.750 1.00 98.12 85 THR A C 1
ATOM 625 O O . THR A 1 85 ? -3.716 0.888 -3.868 1.00 98.12 85 THR A O 1
ATOM 628 N N . SER A 1 86 ? -3.242 -0.220 -5.763 1.00 98.12 86 SER A N 1
ATOM 629 C CA . SER A 1 86 ? -4.574 -0.817 -5.904 1.00 98.12 86 SER A CA 1
ATOM 630 C C . SER A 1 86 ? -4.945 -1.654 -4.676 1.00 98.12 86 SER A C 1
ATOM 632 O O . SER A 1 86 ? -5.983 -1.412 -4.058 1.00 98.12 86 SER A O 1
ATOM 634 N N . TYR A 1 87 ? -4.041 -2.537 -4.240 1.00 96.69 87 TYR A N 1
ATOM 635 C CA . TYR A 1 87 ? -4.222 -3.355 -3.040 1.00 96.69 87 TYR A CA 1
ATOM 636 C C . TYR A 1 87 ? -4.492 -2.516 -1.778 1.00 96.69 87 TYR A C 1
ATOM 638 O O . TYR A 1 87 ? -5.390 -2.824 -0.990 1.00 96.69 87 TYR A O 1
ATOM 646 N N . MET A 1 88 ? -3.740 -1.430 -1.584 1.00 97.31 88 MET A N 1
ATOM 647 C CA . MET A 1 88 ? -3.889 -0.555 -0.417 1.00 97.31 88 MET A CA 1
ATOM 648 C C . MET A 1 88 ? -5.207 0.202 -0.415 1.00 97.31 88 MET A C 1
ATOM 650 O O . MET A 1 88 ? -5.857 0.306 0.624 1.00 97.31 88 MET A O 1
ATOM 654 N N . ARG A 1 89 ? -5.635 0.693 -1.579 1.00 96.88 89 ARG A N 1
ATOM 655 C CA . ARG A 1 89 ? -6.929 1.366 -1.732 1.00 96.88 89 ARG A CA 1
ATOM 656 C C . ARG A 1 89 ? -8.087 0.406 -1.497 1.00 96.88 89 ARG A C 1
ATOM 658 O O . ARG A 1 89 ? -9.024 0.762 -0.792 1.00 96.88 89 ARG A O 1
ATOM 665 N N . GLU A 1 90 ? -8.007 -0.811 -2.023 1.00 97.75 90 GLU A N 1
ATOM 666 C CA . GLU A 1 90 ? -9.037 -1.829 -1.815 1.00 97.75 90 GLU A CA 1
ATOM 667 C C . GLU A 1 90 ? -9.174 -2.181 -0.328 1.00 97.75 90 GLU A C 1
ATOM 669 O O . GLU A 1 90 ? -10.278 -2.208 0.216 1.00 97.75 90 GLU A O 1
ATOM 674 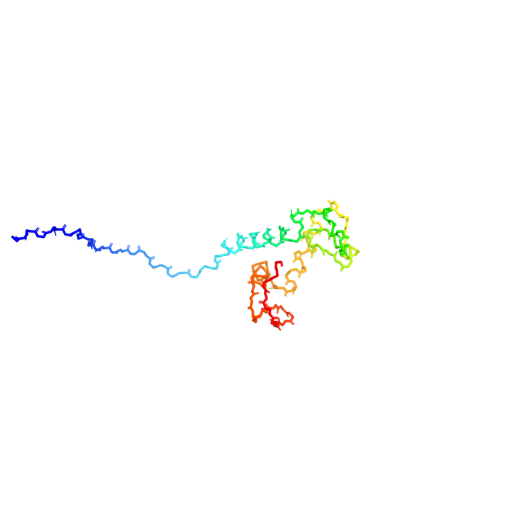N N . ARG A 1 91 ? -8.046 -2.389 0.359 1.00 97.25 91 ARG A N 1
ATOM 675 C CA . ARG A 1 91 ? -8.036 -2.843 1.751 1.00 97.25 91 ARG A CA 1
ATOM 676 C C . ARG A 1 91 ? -8.302 -1.743 2.769 1.00 97.25 91 ARG A C 1
ATOM 678 O O . ARG A 1 91 ? -9.018 -1.987 3.734 1.00 97.25 91 ARG A O 1
ATOM 685 N N . TYR A 1 92 ? -7.708 -0.571 2.589 1.00 96.38 92 TYR A N 1
ATOM 686 C CA . TYR A 1 92 ? -7.694 0.493 3.596 1.00 96.38 92 TYR A CA 1
ATOM 687 C C . TYR A 1 92 ? -8.391 1.775 3.132 1.00 96.38 92 TYR A C 1
ATOM 689 O O . TYR A 1 92 ? -8.589 2.682 3.930 1.00 96.38 92 TYR A O 1
ATOM 697 N N . GLY A 1 93 ? -8.740 1.893 1.849 1.00 96.38 93 GLY A N 1
ATOM 698 C CA . GLY A 1 93 ? -9.296 3.112 1.253 1.00 96.38 93 GLY A CA 1
ATOM 699 C C . GLY A 1 93 ? -8.236 4.165 0.917 1.00 96.38 93 GLY A C 1
ATOM 700 O O . GLY A 1 93 ? -8.322 4.825 -0.123 1.00 96.38 93 GLY A O 1
ATOM 701 N N . SER A 1 94 ? -7.195 4.308 1.742 1.00 96.44 94 SER A N 1
ATOM 702 C CA . SER A 1 94 ? -6.125 5.276 1.503 1.00 96.44 94 SER A CA 1
ATOM 703 C C . SER A 1 94 ? -4.767 4.877 2.071 1.00 96.44 94 SER A C 1
ATOM 705 O O . SER A 1 94 ? -4.685 3.968 2.897 1.00 96.44 94 SER A O 1
ATOM 707 N N . TRP A 1 95 ? -3.699 5.552 1.630 1.00 97.00 95 TRP A N 1
ATOM 708 C CA . TRP A 1 95 ? -2.367 5.349 2.206 1.00 97.00 95 TRP A CA 1
ATOM 709 C C . TRP A 1 95 ? -2.310 5.832 3.651 1.00 97.00 95 TRP A C 1
ATOM 711 O O . TRP A 1 95 ? -1.757 5.133 4.495 1.00 97.00 95 TRP A O 1
ATOM 721 N N . VAL A 1 96 ? -2.937 6.970 3.965 1.00 96.50 96 VAL A N 1
ATOM 722 C CA . VAL A 1 96 ? -3.043 7.472 5.344 1.00 96.50 96 VAL A CA 1
ATOM 723 C C . VAL A 1 96 ? -3.780 6.470 6.236 1.00 96.50 96 VAL A C 1
ATOM 725 O O . VAL A 1 96 ? -3.298 6.142 7.319 1.00 96.50 96 VAL A O 1
ATOM 728 N N . ALA A 1 97 ? -4.908 5.920 5.775 1.00 95.44 97 ALA A N 1
ATOM 729 C CA . ALA A 1 97 ? -5.649 4.898 6.514 1.00 95.44 97 ALA A CA 1
ATOM 730 C C . ALA A 1 97 ? -4.841 3.602 6.679 1.00 95.44 97 ALA A C 1
ATOM 732 O O . ALA A 1 97 ? -4.874 2.986 7.744 1.00 95.44 97 ALA A O 1
ATOM 733 N N . ALA A 1 98 ? -4.072 3.213 5.660 1.00 95.88 98 ALA A N 1
ATOM 734 C CA . ALA A 1 98 ? -3.161 2.082 5.742 1.00 95.88 98 ALA A CA 1
ATOM 735 C C . ALA A 1 98 ? -2.083 2.314 6.814 1.00 95.88 98 ALA A C 1
ATOM 737 O O . ALA A 1 98 ? -1.950 1.502 7.728 1.00 95.88 98 ALA A O 1
ATOM 738 N N . ALA A 1 99 ? -1.363 3.438 6.765 1.00 95.00 99 ALA A N 1
ATOM 739 C CA . ALA A 1 99 ? -0.328 3.778 7.744 1.00 95.00 99 ALA A CA 1
ATOM 740 C C . ALA A 1 99 ? -0.886 3.870 9.177 1.00 95.00 99 ALA A C 1
ATOM 742 O O . ALA A 1 99 ? -0.275 3.358 10.118 1.00 95.00 99 ALA A O 1
ATOM 743 N N . ALA A 1 100 ? -2.083 4.442 9.344 1.00 94.31 100 ALA A N 1
ATOM 744 C CA . ALA A 1 100 ? -2.784 4.460 10.625 1.00 94.31 100 ALA A CA 1
ATOM 745 C C . ALA A 1 100 ? -3.119 3.040 11.107 1.00 94.31 100 ALA A C 1
ATOM 747 O O . ALA A 1 100 ? -2.880 2.706 12.266 1.00 94.31 100 ALA A O 1
ATOM 748 N N . TYR A 1 101 ? -3.614 2.174 10.217 1.00 94.44 101 TYR A N 1
ATOM 749 C CA . TYR A 1 101 ? -3.885 0.777 10.542 1.00 94.44 101 TYR A CA 1
ATOM 750 C C . TYR A 1 101 ? -2.610 0.023 10.940 1.00 94.44 101 TYR A C 1
ATOM 752 O O . TYR A 1 101 ? -2.652 -0.792 11.863 1.00 94.44 101 TYR A O 1
ATOM 760 N N . TRP A 1 102 ? -1.471 0.308 10.303 1.00 91.00 102 TRP A N 1
ATOM 761 C CA . TRP A 1 102 ? -0.161 -0.260 10.644 1.00 91.00 102 TRP A CA 1
ATOM 762 C C . TRP A 1 102 ? 0.242 0.045 12.092 1.00 91.00 102 TRP A C 1
ATOM 764 O O . TRP A 1 102 ? 0.539 -0.876 12.864 1.00 91.00 102 TRP A O 1
ATOM 774 N N . SER A 1 103 ? 0.135 1.317 12.477 1.00 91.25 103 SER A N 1
ATOM 775 C CA . SER A 1 103 ? 0.497 1.839 13.803 1.00 91.25 103 SER A CA 1
ATOM 776 C C . SER A 1 103 ? -0.604 1.708 14.863 1.00 91.25 103 SER A C 1
ATOM 778 O O . SER A 1 103 ? -0.404 2.095 16.009 1.00 91.25 103 SER A O 1
ATOM 780 N N . CYS A 1 104 ? -1.771 1.174 14.508 1.00 94.12 104 CYS A N 1
ATOM 781 C CA . CYS A 1 104 ? -2.886 1.008 15.435 1.00 94.12 104 CYS A CA 1
ATOM 782 C C . CYS A 1 104 ? -2.665 -0.157 16.421 1.00 94.12 104 CYS A C 1
ATOM 784 O O . CYS A 1 104 ? -2.106 -1.195 16.051 1.00 94.12 104 CYS A O 1
ATOM 786 N N . THR A 1 105 ? -3.169 -0.003 17.646 1.00 94.56 105 THR A N 1
ATOM 787 C CA . THR A 1 105 ? -3.318 -1.053 18.666 1.00 94.56 105 THR A CA 1
ATOM 788 C C . THR A 1 105 ? -4.775 -1.140 19.116 1.00 94.56 105 THR A C 1
ATOM 790 O O . THR A 1 105 ? -5.560 -0.226 18.879 1.00 94.56 105 THR A O 1
ATOM 793 N N . GLU A 1 106 ? -5.133 -2.234 19.782 1.00 94.94 106 GLU A N 1
ATOM 794 C CA . GLU A 1 106 ? -6.507 -2.571 20.154 1.00 94.94 106 GLU A CA 1
ATOM 795 C C . GLU A 1 106 ? -7.401 -2.741 18.920 1.00 94.94 106 GLU A C 1
ATOM 797 O O . GLU A 1 106 ? -7.142 -3.625 18.113 1.00 94.94 106 GLU A O 1
ATOM 802 N N . HIS A 1 107 ? -8.452 -1.941 18.751 1.00 96.31 107 HIS A N 1
ATOM 803 C CA . HIS A 1 107 ? -9.451 -2.130 17.702 1.00 96.31 107 HIS A CA 1
ATOM 804 C C . HIS A 1 107 ? -9.055 -1.403 16.417 1.00 96.31 107 HIS A C 1
ATOM 806 O O . HIS A 1 107 ? -9.297 -0.208 16.256 1.00 96.31 107 HIS A O 1
ATOM 812 N N . CYS A 1 108 ? -8.487 -2.148 15.474 1.00 95.31 108 CYS A N 1
ATOM 813 C CA . CYS A 1 108 ? -7.988 -1.611 14.216 1.00 95.31 108 CYS A CA 1
ATOM 814 C C . CYS A 1 108 ? -8.905 -2.009 13.066 1.00 95.31 108 CYS A C 1
ATOM 816 O O . CYS A 1 108 ? -9.176 -3.192 12.861 1.00 95.31 108 CYS A O 1
ATOM 818 N N . THR A 1 109 ? -9.375 -1.021 12.306 1.00 95.56 109 THR A N 1
ATOM 819 C CA . THR A 1 109 ? -10.411 -1.207 11.281 1.00 95.56 109 THR A CA 1
ATOM 820 C C . THR A 1 109 ? -9.877 -0.923 9.887 1.00 95.56 109 THR A C 1
ATOM 822 O O . THR A 1 109 ? -9.227 0.094 9.660 1.00 95.56 109 THR A O 1
ATOM 825 N N . ASN A 1 110 ? -10.186 -1.811 8.947 1.00 96.25 110 ASN A N 1
ATOM 826 C CA . ASN A 1 110 ? -10.003 -1.609 7.514 1.00 96.25 110 ASN A CA 1
ATOM 827 C C . ASN A 1 110 ? -11.319 -1.928 6.775 1.00 96.25 110 ASN A C 1
ATOM 829 O O . ASN A 1 110 ? -12.336 -2.215 7.410 1.00 96.25 110 ASN A O 1
ATOM 833 N N . ASN A 1 111 ? -11.321 -1.908 5.441 1.00 97.31 111 ASN A N 1
ATOM 834 C CA . ASN A 1 111 ? -12.537 -2.130 4.645 1.00 97.31 111 ASN A CA 1
ATOM 835 C C . ASN A 1 111 ? -13.127 -3.545 4.795 1.00 97.31 111 ASN A C 1
ATOM 837 O O . ASN A 1 111 ? -14.280 -3.771 4.438 1.00 97.31 111 ASN A O 1
ATOM 841 N N . TYR A 1 112 ? -12.361 -4.493 5.336 1.00 96.19 112 TYR A N 1
ATOM 842 C CA . TYR A 1 112 ? -12.792 -5.866 5.602 1.00 96.19 112 TYR A CA 1
ATOM 843 C C . TYR A 1 112 ? -13.239 -6.097 7.051 1.00 96.19 112 TYR A C 1
ATOM 845 O O . TYR A 1 112 ? -13.598 -7.220 7.403 1.00 96.19 112 TYR A O 1
ATOM 853 N N . GLY A 1 113 ? -13.232 -5.056 7.887 1.00 96.06 113 GLY A N 1
ATOM 854 C CA . GLY A 1 113 ? -13.714 -5.098 9.262 1.00 96.06 113 GLY A CA 1
ATOM 855 C C . GLY A 1 113 ? -12.656 -4.723 10.295 1.00 96.06 113 GLY A C 1
ATOM 856 O O . GLY A 1 113 ? -11.611 -4.148 9.984 1.00 96.06 113 GLY A O 1
ATOM 857 N N . 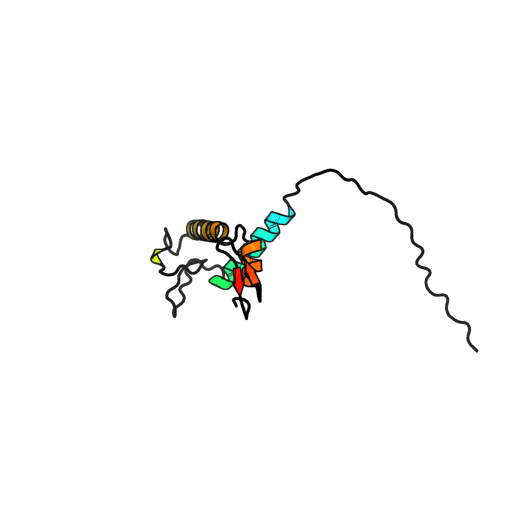THR A 1 114 ? -12.962 -5.042 11.549 1.00 96.88 114 THR A N 1
ATOM 858 C CA . THR A 1 114 ? -12.155 -4.686 12.718 1.00 96.88 114 THR A CA 1
ATOM 859 C C . THR A 1 114 ? -11.466 -5.916 13.286 1.00 96.88 114 THR A C 1
ATOM 861 O O . THR A 1 114 ? -12.091 -6.960 13.471 1.00 96.88 114 THR A O 1
ATOM 864 N N . VAL A 1 115 ? -10.182 -5.781 13.603 1.00 94.81 115 VAL A N 1
ATOM 865 C CA . VAL A 1 115 ? -9.392 -6.797 14.304 1.00 94.81 115 VAL A CA 1
ATOM 866 C C . VAL A 1 115 ? -8.813 -6.217 15.588 1.00 94.81 115 VAL A C 1
ATOM 868 O O . VAL A 1 115 ? -8.575 -5.013 15.670 1.00 94.81 115 VAL A O 1
ATOM 871 N N . PHE A 1 116 ? -8.555 -7.081 16.571 1.00 96.00 116 PHE A N 1
ATOM 872 C CA . PHE A 1 116 ? -7.820 -6.697 17.771 1.00 96.00 116 PHE A CA 1
ATOM 873 C C . PHE A 1 116 ? -6.308 -6.895 17.561 1.00 96.00 116 PHE A C 1
ATOM 875 O O . PHE A 1 116 ? -5.875 -8.006 17.251 1.00 96.00 116 PHE A O 1
ATOM 882 N N . LYS A 1 117 ? -5.505 -5.835 17.711 1.00 93.94 117 LYS A N 1
ATOM 883 C CA . LYS A 1 117 ? -4.037 -5.846 17.600 1.00 93.94 117 LYS A CA 1
ATOM 884 C C . LYS A 1 117 ? -3.404 -5.559 18.959 1.00 93.94 117 LYS A C 1
ATOM 886 O O . LYS A 1 117 ? -3.467 -4.437 19.449 1.00 93.94 117 LYS A O 1
ATOM 891 N N . GLU A 1 118 ? -2.741 -6.555 19.540 1.00 94.06 118 GLU A N 1
ATOM 892 C CA . GLU A 1 118 ? -1.967 -6.373 20.781 1.00 94.06 118 GLU A CA 1
ATOM 893 C C . GLU A 1 118 ? -0.742 -5.481 20.571 1.00 94.06 118 GLU A C 1
ATOM 895 O O . GLU A 1 118 ? -0.341 -4.747 21.466 1.00 94.06 118 GLU A O 1
ATOM 900 N N . ASN A 1 119 ? -0.169 -5.536 19.369 1.00 90.44 119 ASN A N 1
ATOM 901 C CA . ASN A 1 119 ? 0.974 -4.740 18.969 1.00 90.44 119 ASN A CA 1
ATOM 902 C C . ASN A 1 119 ? 0.715 -4.114 17.605 1.00 90.44 119 ASN A C 1
ATOM 904 O O . ASN A 1 119 ? -0.048 -4.616 16.773 1.00 90.44 119 ASN A O 1
ATOM 908 N N . THR A 1 120 ? 1.416 -3.025 17.363 1.00 86.00 120 THR A N 1
ATOM 909 C CA . THR A 1 120 ? 1.603 -2.468 16.031 1.00 86.00 120 THR A CA 1
ATOM 910 C C . THR A 1 120 ? 2.295 -3.483 15.124 1.00 86.00 120 THR A C 1
ATOM 912 O O . THR A 1 120 ? 3.024 -4.360 15.588 1.00 86.00 120 THR A O 1
ATOM 915 N N . TRP A 1 121 ? 2.058 -3.384 13.820 1.00 76.75 121 TRP A N 1
ATOM 916 C CA . TRP A 1 121 ? 2.717 -4.264 12.858 1.00 76.75 121 TRP A CA 1
ATOM 917 C C . TRP A 1 121 ? 4.077 -3.662 12.493 1.00 76.75 121 TRP A C 1
ATOM 919 O O . TRP A 1 121 ? 4.205 -3.002 11.467 1.00 76.75 121 TRP A O 1
ATOM 929 N N . TRP A 1 122 ? 5.052 -3.861 13.384 1.00 64.06 122 TRP A N 1
ATOM 930 C CA . TRP A 1 122 ? 6.486 -3.687 13.133 1.00 64.06 122 TRP A CA 1
ATOM 931 C C . TRP A 1 122 ? 7.181 -5.048 13.163 1.00 64.06 122 TRP A C 1
ATOM 933 O O . TRP A 1 122 ? 6.707 -5.928 13.923 1.00 64.06 122 TRP A O 1
#

Radius of gyration: 23.77 Å; chains: 1; bounding box: 31×63×67 Å